Protein AF-A0A351QX70-F1 (afdb_monomer_lite)

Sequence (73 aa):
MINYISSKVEELEGAAIKRVIDRFVEFLSFYPVDLMIGIMQDMRESQKKIYNFILENEDFVENYFAAYTEIKG

pLDDT: mean 80.67, std 7.23, range [53.5, 89.94]

Radius of gyration: 12.12 Å; chains: 1; bounding box: 30×17×31 Å

Secondary structure (DSSP, 8-state):
-HHHHHHHHHH--THHHHHHHHHHHHHHTTS-HHHHHHHHHHHHHH-HHHHHHHHT-HHHHHHHHHHHHHHH-

Foldseek 3Di:
DVVVLLVVCVVDDDPSNVVSLVVVLVVCVPDDLVVLLVVLVCCVPPPVPNNVSNVVDPSSVVSNVVSVVVVVD

Structure (mmCIF, N/CA/C/O backbone):
data_AF-A0A351QX70-F1
#
_entry.id   AF-A0A351QX70-F1
#
loop_
_atom_site.group_PDB
_atom_site.id
_atom_site.type_symbol
_atom_site.label_atom_id
_atom_site.label_alt_id
_atom_site.label_comp_id
_atom_site.label_asym_id
_atom_site.label_entity_id
_atom_site.label_seq_id
_atom_site.pdbx_PDB_ins_code
_atom_site.Cartn_x
_atom_site.Cartn_y
_atom_site.Cartn_z
_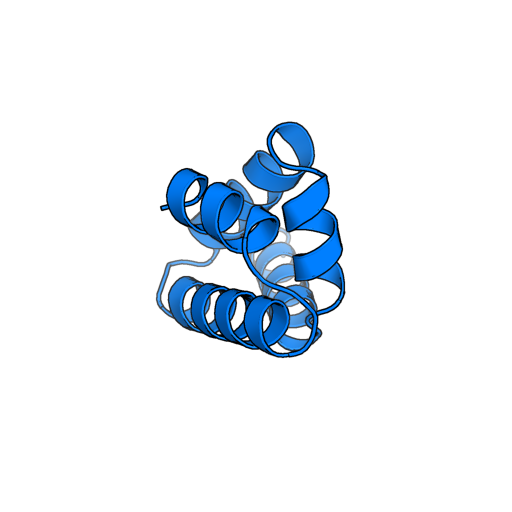atom_site.occupancy
_atom_site.B_iso_or_equiv
_atom_site.auth_seq_id
_atom_site.auth_comp_id
_atom_site.auth_asym_id
_atom_site.auth_atom_id
_atom_site.pdbx_PDB_model_num
ATOM 1 N N . MET A 1 1 ? 8.376 -11.058 1.433 1.00 65.25 1 MET A N 1
ATOM 2 C CA . MET A 1 1 ? 7.622 -10.516 0.281 1.00 65.25 1 MET A CA 1
ATOM 3 C C . MET A 1 1 ? 8.101 -9.117 -0.097 1.00 65.25 1 MET A C 1
ATOM 5 O O . MET A 1 1 ? 8.512 -8.940 -1.231 1.00 65.25 1 MET A O 1
ATOM 9 N N . ILE A 1 2 ? 8.167 -8.169 0.842 1.00 68.25 2 ILE A N 1
ATOM 10 C CA . ILE A 1 2 ? 8.691 -6.810 0.592 1.00 68.25 2 ILE A CA 1
ATOM 11 C C . ILE A 1 2 ? 10.113 -6.818 0.000 1.00 68.25 2 ILE A C 1
ATOM 13 O O . ILE A 1 2 ? 10.356 -6.150 -0.996 1.00 68.25 2 ILE A O 1
ATOM 17 N N . ASN A 1 3 ? 11.023 -7.661 0.505 1.00 70.44 3 ASN A N 1
ATOM 18 C CA . ASN A 1 3 ? 12.380 -7.785 -0.060 1.00 70.44 3 ASN A CA 1
ATOM 19 C C . ASN A 1 3 ? 12.394 -8.255 -1.528 1.00 70.44 3 ASN A C 1
ATOM 21 O O . ASN A 1 3 ? 13.243 -7.829 -2.303 1.00 70.44 3 ASN A O 1
ATOM 25 N N . TYR A 1 4 ? 11.440 -9.108 -1.918 1.00 74.88 4 TYR A N 1
ATOM 26 C CA . TYR A 1 4 ? 11.293 -9.555 -3.306 1.00 74.88 4 TYR A CA 1
ATOM 27 C C . TYR A 1 4 ? 10.798 -8.413 -4.201 1.00 74.88 4 TYR A C 1
ATOM 29 O O . TYR A 1 4 ? 11.308 -8.225 -5.301 1.00 74.88 4 TYR A O 1
ATOM 37 N N . ILE A 1 5 ? 9.850 -7.616 -3.702 1.00 70.00 5 ILE A N 1
ATOM 38 C CA . ILE A 1 5 ? 9.360 -6.421 -4.398 1.00 70.00 5 ILE A CA 1
ATOM 39 C C . ILE A 1 5 ? 10.495 -5.403 -4.550 1.00 70.00 5 ILE A C 1
ATOM 41 O O . ILE A 1 5 ? 10.691 -4.895 -5.647 1.00 70.00 5 ILE A O 1
ATOM 45 N N . SER A 1 6 ? 11.290 -5.173 -3.501 1.00 71.94 6 SER A N 1
ATOM 46 C CA . SER A 1 6 ? 12.425 -4.239 -3.527 1.00 71.94 6 SER A CA 1
ATOM 47 C C . SER A 1 6 ? 13.450 -4.609 -4.604 1.00 71.94 6 SER A C 1
ATOM 49 O O . SER A 1 6 ? 13.750 -3.795 -5.473 1.00 71.94 6 SER A O 1
ATOM 51 N N . SER A 1 7 ? 13.871 -5.879 -4.645 1.00 73.38 7 SER A N 1
ATOM 52 C CA . SER A 1 7 ? 14.772 -6.395 -5.687 1.00 73.38 7 SER A CA 1
ATOM 53 C C . SER A 1 7 ? 14.184 -6.260 -7.097 1.00 73.38 7 SER A C 1
ATOM 55 O O . SER A 1 7 ? 14.894 -5.887 -8.026 1.00 73.38 7 SER A O 1
ATOM 57 N N . LYS A 1 8 ? 12.880 -6.502 -7.284 1.00 70.00 8 LYS A N 1
ATOM 58 C CA . LYS A 1 8 ? 12.250 -6.372 -8.607 1.00 70.00 8 LYS A CA 1
ATOM 59 C C . LYS A 1 8 ? 12.057 -4.924 -9.047 1.00 70.00 8 LYS A C 1
ATOM 61 O O . LYS A 1 8 ? 12.169 -4.649 -10.234 1.00 70.00 8 LYS A O 1
ATOM 66 N N . VAL A 1 9 ? 11.816 -3.997 -8.126 1.00 69.44 9 VAL A N 1
ATOM 67 C CA . VAL A 1 9 ? 11.733 -2.556 -8.426 1.00 69.44 9 VAL A CA 1
ATOM 68 C C . VAL A 1 9 ? 13.093 -1.984 -8.851 1.00 69.44 9 VAL A C 1
ATOM 70 O O . VAL A 1 9 ? 13.142 -0.970 -9.541 1.00 69.44 9 VAL A O 1
ATOM 73 N N . GLU A 1 10 ? 14.203 -2.614 -8.470 1.00 70.50 10 GLU A N 1
ATOM 74 C CA . GLU A 1 10 ? 15.543 -2.232 -8.934 1.00 70.50 10 GLU A CA 1
ATOM 75 C C . GLU A 1 10 ? 15.897 -2.788 -10.321 1.00 70.50 10 GLU A C 1
ATOM 77 O O . GLU A 1 10 ? 16.692 -2.177 -11.028 1.00 70.50 10 GLU A O 1
ATOM 82 N N . GLU A 1 11 ? 15.289 -3.904 -10.730 1.00 69.56 11 GLU A N 1
ATOM 83 C CA . GLU A 1 11 ? 15.565 -4.584 -12.007 1.00 69.56 11 GLU A CA 1
ATOM 84 C C . GLU A 1 11 ? 14.603 -4.201 -13.149 1.00 69.56 11 GLU A C 1
ATOM 86 O O . GLU A 1 11 ? 14.856 -4.533 -14.308 1.00 69.56 11 GLU A O 1
ATOM 91 N N . LEU A 1 12 ? 13.472 -3.563 -12.841 1.00 70.88 12 LEU A N 1
ATOM 92 C CA . LEU A 1 12 ? 12.389 -3.284 -13.789 1.00 70.88 12 LEU A CA 1
ATOM 93 C C . LEU A 1 12 ? 12.287 -1.786 -14.099 1.00 70.88 12 LEU A C 1
ATOM 95 O O . LEU A 1 12 ? 12.566 -0.955 -13.247 1.00 70.88 12 LEU A O 1
ATOM 99 N N . GLU A 1 13 ? 11.804 -1.434 -15.293 1.00 73.00 13 GLU A N 1
ATOM 100 C CA . GLU A 1 13 ? 11.516 -0.042 -15.666 1.00 73.00 13 GLU A CA 1
ATOM 101 C C . GLU A 1 13 ? 10.052 0.155 -16.096 1.00 73.00 13 GLU A C 1
ATOM 103 O O . GLU A 1 13 ? 9.403 -0.735 -16.662 1.00 73.00 13 GLU A O 1
ATOM 108 N N . GLY A 1 14 ? 9.518 1.349 -15.817 1.00 71.12 14 GLY A N 1
ATOM 109 C CA . GLY A 1 14 ? 8.224 1.830 -16.308 1.00 71.12 14 GLY A CA 1
ATOM 110 C C . GLY A 1 14 ? 7.040 0.902 -16.007 1.00 71.12 14 GLY A C 1
ATOM 111 O O . GLY A 1 14 ? 6.728 0.596 -14.857 1.00 71.12 14 GLY A O 1
ATOM 112 N N . ALA A 1 15 ? 6.358 0.441 -17.061 1.00 73.50 15 ALA A N 1
ATOM 113 C CA . ALA A 1 15 ? 5.121 -0.344 -16.974 1.00 73.50 15 ALA A CA 1
ATOM 114 C C . ALA A 1 15 ? 5.267 -1.705 -16.261 1.00 73.50 15 ALA A C 1
ATOM 116 O O . ALA A 1 15 ? 4.261 -2.324 -15.902 1.00 73.50 15 ALA A O 1
ATOM 117 N N . ALA A 1 16 ? 6.492 -2.206 -16.081 1.00 79.62 16 ALA A N 1
ATOM 118 C CA . ALA A 1 16 ? 6.738 -3.432 -15.329 1.00 79.62 16 ALA A CA 1
ATOM 119 C C . ALA A 1 16 ? 6.704 -3.192 -13.810 1.00 79.62 16 ALA A C 1
ATOM 121 O O . ALA A 1 16 ? 6.096 -3.990 -13.098 1.00 79.62 16 ALA A O 1
ATOM 122 N N . ILE A 1 17 ? 7.258 -2.069 -13.328 1.00 78.62 17 ILE A N 1
ATOM 123 C CA . ILE A 1 17 ? 7.141 -1.656 -11.918 1.00 78.62 17 ILE A CA 1
ATOM 124 C C . ILE A 1 17 ? 5.668 -1.468 -11.566 1.00 78.62 17 ILE A C 1
ATOM 126 O O . ILE A 1 17 ? 5.199 -2.052 -10.591 1.00 78.62 17 ILE A O 1
ATOM 130 N N . LYS A 1 18 ? 4.917 -0.736 -12.402 1.00 81.50 18 LYS A N 1
ATOM 131 C CA . LYS A 1 18 ? 3.487 -0.497 -12.161 1.00 81.50 18 LYS A CA 1
ATOM 132 C C . LYS A 1 18 ? 2.712 -1.807 -11.982 1.00 81.50 18 LYS A C 1
ATOM 134 O O . LYS A 1 18 ? 1.982 -1.952 -11.015 1.00 81.50 18 LYS A O 1
ATOM 139 N N . ARG A 1 19 ? 2.937 -2.805 -12.847 1.00 86.31 19 ARG A N 1
ATOM 140 C CA . ARG A 1 19 ? 2.278 -4.121 -12.737 1.00 86.31 19 ARG A CA 1
ATOM 141 C C . ARG A 1 19 ? 2.624 -4.880 -11.455 1.00 86.31 19 ARG A C 1
ATOM 143 O O . ARG A 1 19 ? 1.774 -5.597 -10.932 1.00 86.31 19 ARG A O 1
ATOM 150 N N . VAL A 1 20 ? 3.857 -4.761 -10.965 1.00 85.06 20 VAL A N 1
ATOM 151 C CA . VAL A 1 20 ? 4.262 -5.371 -9.689 1.00 85.06 20 VAL A CA 1
ATOM 152 C C . VAL A 1 20 ? 3.554 -4.689 -8.521 1.00 85.06 20 VAL A C 1
ATOM 154 O O . VAL A 1 20 ? 3.074 -5.382 -7.628 1.00 85.06 20 VAL A O 1
ATOM 157 N N . ILE A 1 21 ? 3.456 -3.358 -8.552 1.00 84.38 21 ILE A N 1
ATOM 158 C CA . ILE A 1 21 ? 2.768 -2.567 -7.527 1.00 84.38 21 ILE A CA 1
ATOM 159 C C . ILE A 1 21 ? 1.267 -2.855 -7.543 1.00 84.38 21 ILE A C 1
ATOM 161 O O . ILE A 1 21 ? 0.732 -3.217 -6.504 1.00 84.38 21 ILE A O 1
ATOM 165 N N . ASP A 1 22 ? 0.613 -2.815 -8.705 1.00 86.56 22 ASP A N 1
ATOM 166 C CA . ASP A 1 22 ? -0.819 -3.111 -8.838 1.00 86.56 22 ASP A CA 1
ATOM 167 C C . ASP A 1 22 ? -1.147 -4.506 -8.268 1.00 86.56 22 ASP A C 1
ATOM 169 O O . ASP A 1 22 ? -2.057 -4.658 -7.459 1.00 86.56 22 ASP A O 1
ATOM 173 N N . ARG A 1 23 ? -0.342 -5.526 -8.603 1.00 88.25 23 ARG A N 1
ATOM 174 C CA . ARG A 1 23 ? -0.520 -6.885 -8.065 1.00 88.25 23 ARG A CA 1
ATOM 175 C C . ARG A 1 23 ? -0.250 -6.969 -6.561 1.00 88.25 23 ARG A C 1
ATOM 177 O O . ARG A 1 23 ? -0.861 -7.786 -5.877 1.00 88.25 23 ARG A O 1
ATOM 184 N N . PHE A 1 24 ? 0.678 -6.175 -6.037 1.00 86.44 24 PHE A N 1
ATOM 185 C CA . PHE A 1 24 ? 0.922 -6.109 -4.599 1.00 86.44 24 PHE A CA 1
ATOM 186 C C . PHE A 1 24 ? -0.255 -5.467 -3.858 1.00 86.44 24 PHE A C 1
ATOM 188 O O . PHE A 1 24 ? -0.681 -5.996 -2.837 1.00 86.44 24 PHE A O 1
ATOM 195 N N . VAL A 1 25 ? -0.809 -4.378 -4.388 1.00 84.44 25 VAL A N 1
ATOM 196 C CA . VAL A 1 25 ? -1.991 -3.700 -3.8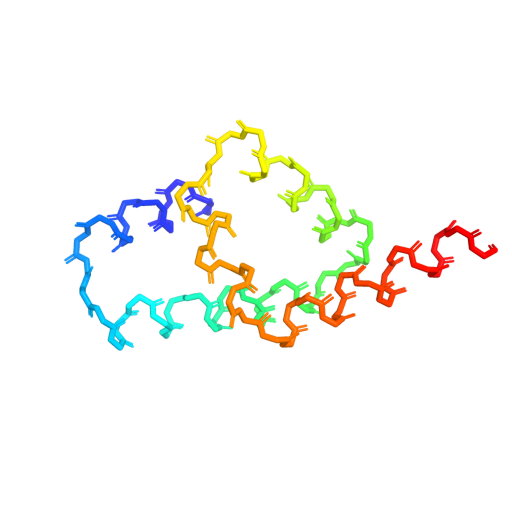37 1.00 84.44 25 VAL A CA 1
ATOM 197 C C . VAL A 1 25 ? -3.206 -4.626 -3.864 1.00 84.44 25 VAL A C 1
ATOM 199 O O . VAL A 1 25 ? -3.862 -4.804 -2.840 1.00 84.44 25 VAL A O 1
ATOM 202 N N . GLU A 1 26 ? -3.447 -5.297 -4.992 1.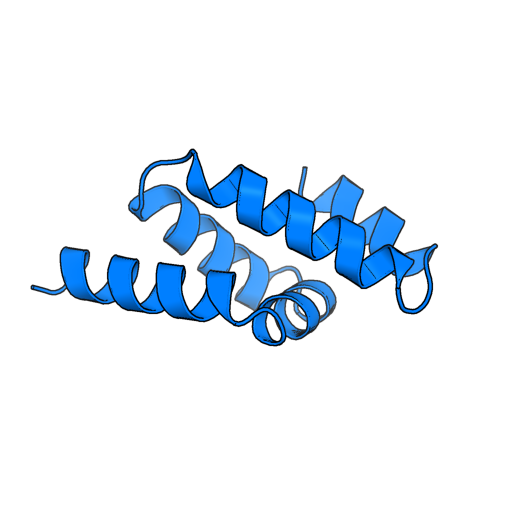00 87.19 26 GLU A N 1
ATOM 203 C CA . GLU A 1 26 ? -4.484 -6.326 -5.118 1.00 87.19 26 GLU A CA 1
ATOM 204 C C . GLU A 1 26 ? -4.288 -7.429 -4.070 1.00 87.19 26 GLU A C 1
ATOM 206 O O . GLU A 1 26 ? -5.228 -7.821 -3.384 1.00 87.19 26 GLU A O 1
ATOM 211 N N . PHE A 1 27 ? -3.051 -7.889 -3.875 1.00 86.75 27 PHE A N 1
ATOM 212 C CA . PHE A 1 27 ? -2.739 -8.883 -2.855 1.00 86.75 27 PHE A CA 1
ATOM 213 C C . PHE A 1 27 ? -3.031 -8.386 -1.431 1.00 86.75 27 PHE A C 1
ATOM 215 O O . PHE A 1 27 ? -3.570 -9.141 -0.622 1.00 86.75 27 PHE A O 1
ATOM 222 N N . LEU A 1 28 ? -2.713 -7.127 -1.122 1.00 82.94 28 LEU A N 1
ATOM 223 C CA . LEU A 1 28 ? -3.002 -6.526 0.181 1.00 82.94 28 LEU A CA 1
ATOM 224 C C . LEU A 1 28 ? -4.503 -6.395 0.455 1.00 82.94 28 LEU A C 1
ATOM 226 O O . LEU A 1 28 ? -4.901 -6.531 1.609 1.00 82.94 28 LEU A O 1
ATOM 230 N N . SER A 1 29 ? -5.329 -6.224 -0.581 1.00 81.19 29 SER A N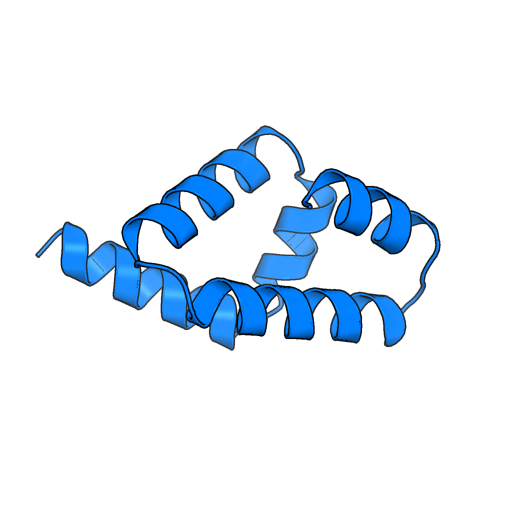 1
ATOM 231 C CA . SER A 1 29 ? -6.790 -6.124 -0.439 1.00 81.19 29 SER A CA 1
ATOM 232 C C . SER A 1 29 ? -7.453 -7.385 0.144 1.00 81.19 29 SER A C 1
ATOM 234 O O . SER A 1 29 ? -8.554 -7.312 0.680 1.00 81.19 29 SER A O 1
ATOM 236 N N . PHE A 1 30 ? -6.781 -8.544 0.094 1.00 86.19 30 PHE A N 1
ATOM 237 C CA . PHE A 1 30 ? -7.272 -9.791 0.697 1.00 86.19 30 PHE A CA 1
ATOM 238 C C . PHE A 1 30 ? -7.015 -9.896 2.204 1.00 86.19 30 PHE A C 1
ATOM 240 O O . PHE A 1 30 ? -7.525 -10.815 2.851 1.00 86.19 30 PHE A O 1
ATOM 247 N N . TYR A 1 31 ? -6.189 -9.014 2.764 1.00 84.19 31 TYR A N 1
ATOM 248 C CA . TYR A 1 31 ? -5.829 -9.059 4.173 1.00 84.19 31 TYR A CA 1
ATOM 249 C C . TYR A 1 31 ? -6.726 -8.164 5.027 1.00 84.19 31 TYR A C 1
ATOM 251 O O . TYR A 1 31 ? -7.289 -7.190 4.532 1.00 84.19 31 TYR A O 1
ATOM 259 N N . PRO A 1 32 ? -6.828 -8.453 6.337 1.00 85.00 32 PRO A N 1
ATOM 260 C CA . PRO A 1 32 ? -7.478 -7.553 7.272 1.00 85.00 32 PRO A CA 1
ATOM 261 C C . PRO A 1 32 ? -6.858 -6.156 7.245 1.00 85.00 32 PRO A C 1
ATOM 263 O O . PRO A 1 32 ? -5.642 -5.985 7.114 1.00 85.00 32 PRO A O 1
ATOM 266 N N . VAL A 1 33 ? -7.725 -5.175 7.453 1.00 80.94 33 VAL A N 1
ATOM 267 C CA . VAL A 1 33 ? -7.451 -3.740 7.385 1.00 80.94 33 VAL A CA 1
ATOM 268 C C . VAL A 1 33 ? -6.243 -3.296 8.229 1.00 80.94 33 VAL A C 1
ATOM 270 O O . VAL A 1 33 ? -5.385 -2.546 7.757 1.00 80.94 33 VAL A O 1
ATOM 273 N N . ASP A 1 34 ? -6.096 -3.853 9.434 1.00 83.31 34 ASP A N 1
ATOM 274 C CA . ASP A 1 34 ? -4.992 -3.556 10.354 1.00 83.31 34 ASP A CA 1
ATOM 275 C C . ASP A 1 34 ? -3.625 -3.960 9.787 1.00 83.31 34 ASP A C 1
ATOM 277 O O . ASP A 1 34 ? -2.623 -3.266 9.982 1.00 83.31 34 ASP A O 1
ATOM 281 N N . LEU A 1 35 ? -3.571 -5.082 9.060 1.00 85.31 35 LEU A N 1
ATOM 282 C CA . LEU A 1 35 ? -2.326 -5.581 8.484 1.00 85.31 35 LEU A CA 1
ATOM 283 C C . LEU A 1 35 ? -1.860 -4.680 7.341 1.00 85.31 35 LEU A C 1
ATOM 285 O O . LEU A 1 35 ? -0.666 -4.405 7.227 1.00 85.31 35 LEU A O 1
ATOM 289 N N . MET A 1 36 ? -2.794 -4.189 6.527 1.00 83.69 36 MET A N 1
ATOM 290 C CA . MET A 1 36 ? -2.486 -3.252 5.450 1.00 83.69 36 MET A CA 1
ATOM 291 C C . MET A 1 36 ? -1.879 -1.955 6.004 1.00 83.69 36 MET A C 1
ATOM 293 O O . MET A 1 36 ? -0.864 -1.479 5.491 1.00 83.69 36 MET A O 1
ATOM 297 N N . ILE A 1 37 ? -2.434 -1.430 7.101 1.00 85.62 37 ILE A N 1
ATOM 298 C CA . ILE A 1 37 ? -1.902 -0.243 7.785 1.00 85.62 37 ILE A CA 1
ATOM 299 C C . ILE A 1 37 ? -0.515 -0.515 8.367 1.00 85.62 37 ILE A C 1
ATOM 301 O O . ILE A 1 37 ? 0.393 0.294 8.168 1.00 85.62 37 ILE A O 1
ATOM 305 N N . GLY A 1 38 ? -0.329 -1.652 9.042 1.00 88.81 38 GLY A N 1
ATOM 306 C CA . GLY A 1 38 ? 0.970 -2.043 9.594 1.00 88.81 38 GLY A CA 1
ATOM 307 C C . GLY A 1 38 ? 2.050 -2.148 8.516 1.00 88.81 38 GLY A C 1
ATOM 308 O O . GLY A 1 38 ? 3.145 -1.613 8.680 1.00 88.81 38 GLY A O 1
ATOM 309 N N . ILE A 1 39 ? 1.722 -2.758 7.374 1.00 87.62 39 ILE A N 1
ATOM 310 C CA . ILE A 1 39 ? 2.624 -2.870 6.222 1.00 87.62 39 ILE A CA 1
ATOM 311 C C . ILE A 1 39 ? 2.932 -1.490 5.626 1.00 87.62 39 ILE A C 1
ATOM 313 O O . ILE A 1 39 ? 4.088 -1.206 5.320 1.00 87.62 39 ILE A O 1
ATOM 317 N N . MET A 1 40 ? 1.943 -0.601 5.489 1.00 85.00 40 MET A N 1
ATOM 318 C CA . MET A 1 40 ? 2.177 0.754 4.974 1.00 85.00 40 MET A CA 1
ATOM 319 C C . MET A 1 40 ? 3.081 1.585 5.891 1.00 85.00 40 MET A C 1
ATOM 321 O O . MET A 1 40 ? 3.981 2.271 5.402 1.00 85.00 40 MET A O 1
ATOM 325 N N . GLN A 1 41 ? 2.872 1.509 7.206 1.00 87.69 41 GLN A N 1
ATOM 326 C CA . GLN A 1 41 ? 3.720 2.185 8.191 1.00 87.69 41 GLN A CA 1
ATOM 327 C C . GLN A 1 41 ? 5.151 1.640 8.165 1.00 87.69 41 GLN A C 1
ATOM 329 O O . GLN A 1 41 ? 6.098 2.425 8.129 1.00 87.69 41 GLN A O 1
ATOM 334 N N . ASP A 1 42 ? 5.314 0.318 8.102 1.00 89.94 42 ASP A N 1
ATOM 335 C CA . ASP A 1 42 ? 6.628 -0.318 7.995 1.00 89.94 42 ASP A CA 1
ATOM 336 C C . ASP A 1 42 ? 7.350 0.081 6.697 1.00 89.94 42 ASP A C 1
ATOM 338 O O . ASP A 1 42 ? 8.520 0.463 6.729 1.00 89.94 42 ASP A O 1
ATOM 342 N N . MET A 1 43 ? 6.655 0.093 5.552 1.00 88.19 43 MET A N 1
ATOM 343 C CA . MET A 1 43 ? 7.226 0.526 4.268 1.00 88.19 43 MET A CA 1
ATOM 344 C C . MET A 1 43 ? 7.639 1.999 4.272 1.00 88.19 43 M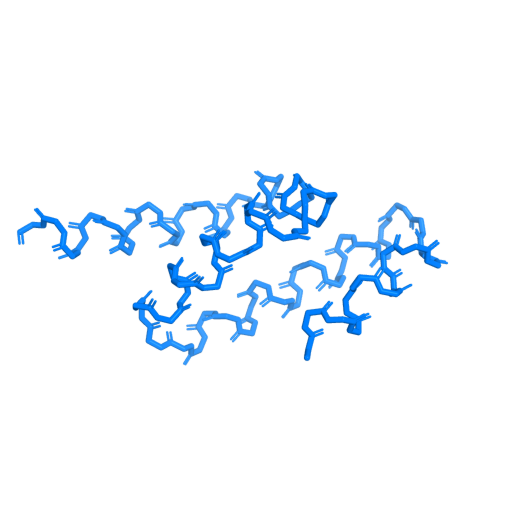ET A C 1
ATOM 346 O O . MET A 1 43 ? 8.671 2.343 3.689 1.00 88.19 43 MET A O 1
ATOM 350 N N . ARG A 1 44 ? 6.865 2.870 4.932 1.00 87.25 44 ARG A N 1
ATOM 351 C CA . ARG A 1 44 ? 7.185 4.298 5.063 1.00 87.25 44 ARG A CA 1
ATOM 352 C C . ARG A 1 44 ? 8.533 4.517 5.756 1.00 87.25 44 ARG A C 1
ATOM 354 O O . ARG A 1 44 ? 9.298 5.385 5.333 1.00 87.25 44 ARG A O 1
ATOM 361 N N . GLU A 1 45 ? 8.822 3.731 6.789 1.00 89.19 45 GLU A N 1
ATOM 362 C CA . GLU A 1 45 ? 10.058 3.835 7.573 1.00 89.19 45 GLU A CA 1
ATOM 363 C C . GLU A 1 45 ? 11.228 3.073 6.925 1.00 89.19 45 GLU A C 1
ATOM 365 O O . GLU A 1 45 ? 12.350 3.583 6.877 1.00 89.19 45 GLU A O 1
ATOM 370 N N . SER A 1 46 ? 10.977 1.878 6.380 1.00 86.12 46 SER A N 1
ATOM 371 C CA . SER A 1 46 ? 12.028 0.945 5.943 1.00 86.12 46 SER A CA 1
ATOM 372 C C . SER A 1 46 ? 12.304 0.925 4.433 1.00 86.12 46 SER A C 1
ATOM 374 O O . SER A 1 46 ? 13.396 0.531 4.025 1.00 86.12 46 SER A O 1
ATOM 376 N N . GLN A 1 47 ? 11.356 1.341 3.582 1.00 83.31 47 GLN A N 1
ATOM 377 C CA . GLN A 1 47 ? 11.411 1.155 2.120 1.00 83.31 47 GLN A CA 1
ATOM 378 C C . GLN A 1 47 ? 10.870 2.371 1.342 1.00 83.31 47 GLN A C 1
ATOM 380 O O . GLN A 1 47 ? 10.000 2.248 0.476 1.00 83.31 47 GLN A O 1
ATOM 385 N N . LYS A 1 48 ? 11.432 3.562 1.594 1.00 84.62 48 LYS A N 1
ATOM 386 C CA . LYS A 1 48 ? 10.981 4.852 1.018 1.00 84.62 48 LYS A CA 1
ATOM 387 C C . LYS A 1 48 ? 10.790 4.858 -0.505 1.00 84.62 48 LYS A C 1
ATOM 389 O O . LYS A 1 48 ? 9.867 5.494 -0.999 1.00 84.62 48 LYS A O 1
ATOM 394 N N . LYS A 1 49 ? 11.644 4.154 -1.258 1.00 83.06 49 LYS A N 1
ATOM 395 C CA . LYS A 1 49 ? 11.542 4.073 -2.726 1.00 83.06 49 LYS A CA 1
ATOM 396 C C . LYS A 1 49 ? 10.254 3.364 -3.160 1.00 83.06 49 LYS A C 1
ATOM 398 O O . LYS A 1 49 ? 9.532 3.885 -3.998 1.00 83.06 49 LYS A O 1
ATOM 403 N N . ILE A 1 50 ? 9.955 2.209 -2.564 1.00 81.25 50 ILE A N 1
ATOM 404 C CA . ILE A 1 50 ? 8.728 1.444 -2.839 1.00 81.25 50 ILE A CA 1
ATOM 405 C C . ILE A 1 50 ? 7.511 2.215 -2.336 1.00 81.25 50 ILE A C 1
ATOM 407 O O . ILE A 1 50 ? 6.515 2.305 -3.043 1.00 81.25 50 ILE A O 1
ATOM 411 N N . TYR A 1 51 ? 7.618 2.810 -1.147 1.00 86.12 51 TYR A N 1
ATOM 412 C CA . TYR A 1 51 ? 6.558 3.628 -0.570 1.00 86.12 51 TYR A CA 1
ATOM 413 C C . TYR A 1 51 ? 6.116 4.748 -1.523 1.00 86.12 51 TYR A C 1
ATOM 415 O O . TYR A 1 51 ? 4.923 4.916 -1.743 1.00 86.12 51 TYR A O 1
ATOM 423 N N . ASN A 1 52 ? 7.058 5.445 -2.167 1.00 86.06 52 ASN A N 1
ATOM 424 C CA . ASN A 1 52 ? 6.727 6.483 -3.147 1.00 86.06 52 ASN A CA 1
ATOM 425 C C . ASN A 1 52 ? 5.973 5.931 -4.368 1.00 86.06 52 ASN A C 1
ATOM 427 O O . ASN A 1 52 ? 4.994 6.538 -4.778 1.00 86.06 52 ASN A O 1
ATOM 431 N N . PHE A 1 53 ? 6.373 4.776 -4.909 1.00 84.06 53 PHE A N 1
ATOM 432 C CA . PHE A 1 53 ? 5.652 4.150 -6.027 1.00 84.06 53 PHE A CA 1
ATOM 433 C C . PHE A 1 53 ? 4.249 3.678 -5.641 1.00 84.06 53 PHE A C 1
ATOM 435 O O . PHE A 1 53 ? 3.325 3.738 -6.442 1.00 84.06 53 PHE A O 1
ATOM 442 N N . ILE A 1 54 ? 4.085 3.196 -4.412 1.00 84.81 54 ILE A N 1
ATOM 443 C CA . ILE A 1 54 ? 2.787 2.763 -3.895 1.00 84.81 54 ILE A CA 1
ATOM 444 C C . ILE A 1 54 ? 1.841 3.957 -3.709 1.00 84.81 54 ILE A C 1
ATOM 446 O O . ILE A 1 54 ? 0.652 3.825 -3.971 1.00 84.81 54 ILE A O 1
ATOM 450 N N . LEU A 1 55 ? 2.352 5.125 -3.304 1.00 87.06 55 LEU A N 1
ATOM 451 C CA . LEU A 1 55 ? 1.545 6.346 -3.180 1.00 87.06 55 LEU A CA 1
ATOM 452 C C . LEU A 1 55 ? 0.994 6.863 -4.518 1.00 87.06 55 LEU A C 1
ATOM 454 O O . LEU A 1 55 ? 0.045 7.639 -4.513 1.00 87.06 55 LEU A O 1
ATOM 458 N N . GLU A 1 56 ? 1.568 6.448 -5.647 1.00 86.50 56 GLU A N 1
ATOM 459 C CA . GLU A 1 56 ? 1.042 6.759 -6.983 1.00 86.50 56 GLU A CA 1
ATOM 460 C C . GLU A 1 56 ? -0.138 5.850 -7.378 1.00 86.50 56 GLU A C 1
ATOM 462 O O . GLU A 1 56 ? -0.788 6.094 -8.394 1.00 86.50 56 GLU A O 1
ATOM 467 N N . ASN A 1 57 ? -0.423 4.792 -6.608 1.00 85.00 57 ASN A N 1
ATOM 468 C CA . ASN A 1 57 ? -1.550 3.895 -6.844 1.00 85.00 57 ASN A CA 1
ATOM 469 C C . ASN A 1 57 ? -2.788 4.387 -6.067 1.00 85.00 57 ASN A C 1
ATOM 471 O O . ASN A 1 57 ? -2.848 4.278 -4.842 1.00 85.00 57 ASN A O 1
ATOM 475 N N . GLU A 1 58 ? -3.768 4.933 -6.791 1.00 85.50 58 GLU A N 1
ATOM 476 C CA . GLU A 1 58 ? -4.985 5.529 -6.215 1.00 85.50 58 GLU A CA 1
ATOM 477 C C . GLU A 1 58 ? -5.795 4.521 -5.388 1.00 85.50 58 GLU A C 1
ATOM 479 O O . GLU A 1 58 ? -6.134 4.821 -4.245 1.00 85.50 58 GLU A O 1
ATOM 484 N N . ASP A 1 59 ? -5.997 3.299 -5.897 1.00 82.94 59 ASP A N 1
ATOM 485 C CA . ASP A 1 59 ? -6.736 2.241 -5.193 1.00 82.94 59 ASP A CA 1
ATOM 486 C C . ASP A 1 59 ? -6.111 1.929 -3.826 1.00 82.94 59 ASP A C 1
ATOM 488 O O . ASP A 1 59 ? -6.805 1.732 -2.828 1.00 82.94 59 ASP A O 1
ATOM 492 N N . PHE A 1 60 ? -4.780 1.887 -3.751 1.00 83.06 60 PHE A N 1
ATOM 493 C CA . PHE A 1 60 ? -4.076 1.656 -2.495 1.00 83.06 60 PHE A CA 1
ATOM 494 C C . PHE A 1 60 ? -4.289 2.796 -1.501 1.00 83.06 60 PHE A C 1
ATOM 496 O O . PHE A 1 60 ? -4.536 2.552 -0.317 1.00 83.06 60 PHE A O 1
ATOM 503 N N . VAL A 1 61 ? -4.185 4.037 -1.975 1.00 85.50 61 VAL A N 1
ATOM 504 C CA . VAL A 1 61 ? -4.353 5.232 -1.145 1.00 85.50 61 VAL A CA 1
ATOM 505 C C . VAL A 1 61 ? -5.781 5.310 -0.606 1.00 85.50 61 VAL A C 1
ATOM 507 O O . VAL A 1 61 ? -5.962 5.521 0.595 1.00 85.50 61 VAL A O 1
ATOM 510 N N . GLU A 1 62 ? -6.786 5.083 -1.449 1.00 85.38 62 GLU A N 1
ATOM 511 C CA . GLU A 1 62 ? -8.194 5.063 -1.044 1.00 85.38 62 GLU A CA 1
ATOM 512 C C . GLU A 1 62 ? -8.475 3.967 -0.018 1.00 85.38 62 GLU A C 1
ATOM 514 O O . GLU A 1 62 ? -9.030 4.252 1.047 1.00 85.38 62 GLU A O 1
ATOM 519 N N . ASN A 1 63 ? -8.017 2.740 -0.284 1.00 80.12 63 ASN A N 1
ATOM 520 C CA . ASN A 1 63 ? -8.170 1.626 0.648 1.00 80.12 63 ASN A CA 1
ATOM 521 C C . ASN A 1 63 ? -7.507 1.936 1.994 1.00 80.12 63 ASN A C 1
ATOM 523 O O . ASN A 1 63 ? -8.089 1.657 3.040 1.00 80.12 63 ASN A O 1
ATOM 527 N N . TYR A 1 64 ? -6.323 2.557 2.001 1.00 82.62 64 TYR A N 1
ATOM 528 C CA . TYR A 1 64 ? -5.659 2.971 3.237 1.00 82.62 64 TYR A CA 1
ATOM 529 C C . TYR A 1 64 ? -6.417 4.060 3.999 1.00 82.62 64 TYR A C 1
ATOM 531 O O . TYR A 1 64 ? -6.517 3.996 5.226 1.00 82.62 64 TYR A O 1
ATOM 539 N N . PHE A 1 65 ? -6.958 5.065 3.315 1.00 82.38 65 PHE A N 1
ATOM 540 C CA . PHE A 1 65 ? -7.732 6.108 3.986 1.00 82.38 65 PHE A CA 1
ATOM 541 C C . PHE A 1 65 ? -9.050 5.574 4.549 1.00 82.38 65 PHE A C 1
ATOM 543 O O . PHE A 1 65 ? -9.404 5.926 5.679 1.00 82.38 65 PHE A O 1
ATOM 550 N N . ALA A 1 66 ? -9.744 4.705 3.811 1.00 82.12 66 ALA A N 1
ATOM 551 C CA . ALA A 1 66 ? -10.937 4.015 4.293 1.00 82.12 66 ALA A CA 1
ATOM 552 C C . ALA A 1 66 ? -10.608 3.189 5.545 1.00 82.12 66 ALA A C 1
ATOM 554 O O . ALA A 1 66 ? -11.197 3.400 6.604 1.00 82.12 66 ALA A O 1
ATOM 555 N N . ALA A 1 67 ? -9.562 2.368 5.452 1.00 77.38 67 ALA A N 1
ATOM 556 C CA . ALA A 1 67 ? -9.027 1.552 6.533 1.00 77.38 67 ALA A CA 1
ATOM 557 C C . ALA A 1 67 ? -8.715 2.351 7.807 1.00 77.38 67 ALA A C 1
ATOM 559 O O . ALA A 1 67 ? -9.120 2.007 8.917 1.00 77.38 67 ALA A O 1
ATOM 560 N N . TYR A 1 68 ? -7.985 3.451 7.649 1.00 79.25 68 TYR A N 1
ATOM 561 C CA . TYR A 1 68 ? -7.584 4.302 8.760 1.00 79.25 68 TYR A CA 1
ATOM 562 C C . TYR A 1 68 ? -8.770 5.042 9.391 1.00 79.25 68 TYR A C 1
ATOM 564 O O . TYR A 1 68 ? -8.754 5.313 10.592 1.00 79.25 68 TYR A O 1
ATOM 572 N N . THR A 1 69 ? -9.796 5.359 8.598 1.00 79.44 69 THR A N 1
ATOM 573 C CA . THR A 1 69 ? -11.034 5.984 9.081 1.00 79.44 69 THR A CA 1
ATOM 574 C C . THR A 1 69 ? -11.877 4.997 9.881 1.00 79.44 69 THR A C 1
ATOM 576 O O . THR A 1 69 ? -12.366 5.370 10.942 1.00 79.44 69 THR A O 1
ATOM 579 N N . GLU A 1 70 ? -11.995 3.742 9.439 1.00 75.31 70 GLU A N 1
ATOM 580 C CA . GLU A 1 70 ? -12.732 2.693 10.162 1.00 75.31 70 GLU A CA 1
ATOM 581 C C . GLU A 1 70 ? -12.156 2.415 11.557 1.00 75.31 70 GLU A C 1
ATOM 583 O O . GLU A 1 70 ? -12.910 2.218 12.503 1.00 75.31 70 GLU A O 1
ATOM 588 N N . ILE A 1 71 ? -10.829 2.449 11.712 1.00 70.31 71 ILE A N 1
ATOM 589 C CA . ILE A 1 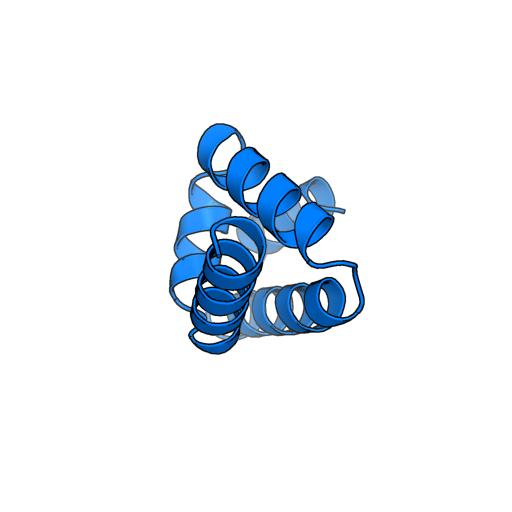71 ? -10.167 2.214 13.009 1.00 70.31 71 ILE A CA 1
ATOM 590 C C . ILE A 1 71 ? -10.259 3.431 13.940 1.00 70.31 71 ILE A C 1
ATOM 592 O O . ILE A 1 71 ? -10.191 3.291 15.161 1.00 70.31 71 ILE A O 1
ATOM 596 N N . LYS A 1 72 ? -10.349 4.641 13.376 1.00 66.56 72 LYS A N 1
ATOM 597 C CA . LYS A 1 72 ? -10.420 5.895 14.143 1.00 66.56 72 LYS A CA 1
ATOM 598 C C . LYS A 1 72 ? -11.842 6.390 14.413 1.00 66.56 72 LYS A C 1
ATOM 600 O O . LYS A 1 72 ? -11.971 7.403 15.105 1.00 66.56 72 LYS A O 1
ATOM 605 N N . GLY A 1 73 ? -12.848 5.720 13.852 1.00 53.50 73 GLY A N 1
ATOM 606 C CA . GLY A 1 73 ? -14.275 5.959 14.075 1.00 53.50 73 GLY A CA 1
ATOM 607 C C . GLY A 1 73 ? -14.762 5.435 15.415 1.00 53.50 73 GLY A C 1
ATOM 608 O O . GLY A 1 73 ? -14.398 4.295 15.774 1.00 53.50 73 GLY A O 1
#